Protein AF-L1J7L7-F1 (afdb_monomer)

Secondary structure (DSSP, 8-state):
-----EEEES-EEES-EEEESSSEEESSSEEEEES-EEES-EEEEE-SSEEESSSEEEEES-EEES-EES--

Foldseek 3Di:
DPQDEAEAEAEEQEQAEEQEQQAEEAQEGHYEYELYEFELGQHQAYDQHYDYNYYDYYYYNYYYYNRDHNHD

Radius of gyration: 11.95 Å; Cα contacts (8 Å, |Δi|>4): 212; chains: 1; bounding box: 33×14×32 Å

Solvent-accessible surface area (backbone atoms only — not comparable to full-atom values): 3746 Å² total; per-residue (Å²): 131,82,84,77,62,47,77,46,67,67,43,79,45,61,67,30,73,34,62,47,7,8,66,39,66,35,69,51,59,41,39,38,36,34,49,23,38,38,32,47,9,31,6,49,46,40,37,12,33,55,31,79,66,43,63,47,80,49,78,41,79,55,48,79,44,76,47,39,42,72,54,120

Sequ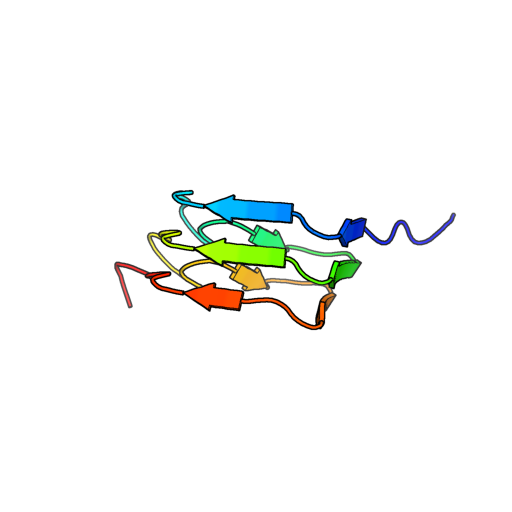ence (72 aa):
MKDGRALFVRCNFTDNTASSGGAVYSRGGEAHFQSCRFERNTAQLNGGAVTLNGGQLSFRSCVFSGNVAINK

Organism: Guillardia theta (strain CCMP2712) (NCBI:txid905079)

Mean predicted aligned error: 3.88 Å

pLDDT: mean 92.52, std 11.84, range [40.44, 98.75]

Structure (mmCIF, N/CA/C/O backbone):
data_AF-L1J7L7-F1
#
_entry.id   AF-L1J7L7-F1
#
loop_
_atom_site.group_PDB
_atom_site.id
_atom_site.type_symbol
_atom_site.label_atom_id
_atom_site.label_alt_id
_atom_site.label_comp_id
_atom_site.label_asym_id
_atom_site.label_entity_id
_atom_site.label_seq_id
_atom_site.pdbx_PDB_ins_code
_atom_site.Cartn_x
_atom_site.Cartn_y
_atom_site.Cartn_z
_atom_site.occupancy
_atom_site.B_iso_or_equiv
_atom_site.auth_seq_id
_atom_site.auth_comp_id
_atom_site.auth_asym_id
_atom_site.auth_atom_id
_atom_site.pdbx_PDB_model_num
ATOM 1 N N . MET A 1 1 ? 23.148 -4.121 -14.211 1.00 40.44 1 MET A N 1
ATOM 2 C CA . MET A 1 1 ? 22.071 -4.865 -13.521 1.00 40.44 1 MET A CA 1
ATOM 3 C C . MET A 1 1 ? 20.805 -4.051 -13.711 1.00 40.44 1 MET A C 1
ATOM 5 O O . MET A 1 1 ? 20.889 -2.845 -13.562 1.00 40.44 1 MET A O 1
ATOM 9 N N . LYS A 1 2 ? 19.705 -4.644 -14.189 1.00 45.59 2 LYS A N 1
ATOM 10 C CA . LYS A 1 2 ? 18.468 -3.889 -14.444 1.00 45.59 2 LYS A CA 1
ATOM 11 C C . LYS A 1 2 ? 17.889 -3.460 -13.098 1.00 45.59 2 LYS A C 1
ATOM 13 O O . LYS A 1 2 ? 17.632 -4.337 -12.277 1.00 45.59 2 LYS A O 1
ATOM 18 N N . ASP A 1 3 ? 17.705 -2.161 -12.893 1.00 57.22 3 ASP A N 1
ATOM 19 C CA . ASP A 1 3 ? 16.936 -1.606 -11.780 1.00 57.22 3 ASP A CA 1
ATOM 20 C C . ASP A 1 3 ? 15.543 -2.248 -11.797 1.00 57.22 3 ASP A C 1
ATOM 22 O O . ASP A 1 3 ? 14.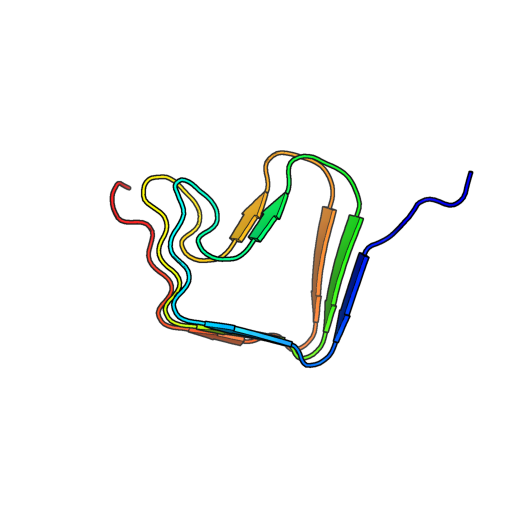696 -1.951 -12.642 1.00 57.22 3 ASP A O 1
ATOM 26 N N . GLY A 1 4 ? 15.355 -3.256 -10.946 1.00 61.53 4 GLY A N 1
ATOM 27 C CA . GLY A 1 4 ? 14.159 -4.085 -10.909 1.00 61.53 4 GLY A CA 1
ATOM 28 C C . GLY A 1 4 ? 13.004 -3.307 -10.302 1.00 61.53 4 GLY A C 1
ATOM 29 O O . GLY A 1 4 ? 12.725 -3.433 -9.115 1.00 61.53 4 GLY A O 1
ATOM 30 N N . ARG A 1 5 ? 12.343 -2.486 -11.112 1.00 81.56 5 ARG A N 1
ATOM 31 C CA . ARG A 1 5 ? 11.122 -1.785 -10.727 1.00 81.56 5 ARG A CA 1
ATOM 32 C C . ARG A 1 5 ? 9.964 -2.776 -10.616 1.00 81.56 5 ARG A C 1
ATOM 34 O O . ARG A 1 5 ? 9.636 -3.459 -11.587 1.00 81.56 5 ARG A O 1
ATOM 41 N N . ALA A 1 6 ? 9.294 -2.803 -9.468 1.00 90.88 6 ALA A N 1
ATOM 42 C CA . ALA A 1 6 ? 8.065 -3.572 -9.306 1.00 90.88 6 ALA A CA 1
ATOM 43 C C . ALA A 1 6 ? 6.879 -2.817 -9.931 1.00 90.88 6 ALA A C 1
ATOM 45 O O . ALA A 1 6 ? 6.716 -1.612 -9.728 1.00 90.88 6 ALA A O 1
ATOM 46 N N . LEU A 1 7 ? 6.040 -3.511 -10.700 1.00 94.62 7 LEU A N 1
ATOM 47 C CA . LEU A 1 7 ? 4.828 -2.951 -11.295 1.00 94.62 7 LEU A CA 1
ATOM 48 C C . LEU A 1 7 ? 3.625 -3.813 -10.914 1.00 94.62 7 LEU A C 1
ATOM 50 O O . LEU A 1 7 ? 3.571 -4.995 -11.240 1.00 94.62 7 LEU A O 1
ATOM 54 N N . PHE A 1 8 ? 2.642 -3.187 -10.277 1.00 96.81 8 PHE A N 1
ATOM 55 C CA . PHE A 1 8 ? 1.372 -3.792 -9.899 1.00 96.81 8 PHE A CA 1
ATOM 56 C C . PHE A 1 8 ? 0.254 -3.103 -10.678 1.00 96.81 8 PHE A C 1
ATOM 58 O O . PHE A 1 8 ? 0.110 -1.881 -10.608 1.00 96.81 8 PHE A O 1
ATOM 65 N N . VAL A 1 9 ? -0.535 -3.869 -11.431 1.00 98.00 9 VAL A N 1
ATOM 66 C CA . VAL A 1 9 ? -1.613 -3.334 -12.275 1.00 98.00 9 VAL A CA 1
ATOM 67 C C . VAL A 1 9 ? -2.915 -4.039 -11.944 1.00 98.00 9 VAL A C 1
ATOM 69 O O . VAL A 1 9 ? -2.977 -5.264 -12.012 1.00 98.00 9 VAL A O 1
ATOM 72 N N . ARG A 1 10 ? -3.967 -3.266 -11.647 1.00 98.06 10 ARG A N 1
ATOM 73 C CA . ARG A 1 10 ? -5.311 -3.791 -11.346 1.00 98.06 10 ARG A CA 1
ATOM 74 C C . ARG A 1 10 ? -5.320 -4.815 -10.200 1.00 98.06 10 ARG A C 1
ATOM 76 O O . ARG A 1 10 ? -6.079 -5.778 -10.225 1.00 98.06 10 ARG A O 1
ATOM 83 N N . CYS A 1 11 ? -4.485 -4.591 -9.185 1.00 98.06 11 CYS A N 1
ATOM 84 C CA . CYS A 1 11 ? -4.433 -5.411 -7.975 1.00 98.06 11 CYS A CA 1
ATOM 85 C C . CYS A 1 11 ? -5.348 -4.847 -6.881 1.00 98.06 11 CYS A C 1
ATOM 87 O O . CYS A 1 11 ? -5.550 -3.632 -6.794 1.00 98.06 11 CYS A O 1
ATOM 89 N N . ASN A 1 12 ? -5.853 -5.724 -6.014 1.00 97.75 12 ASN A N 1
ATOM 90 C CA . ASN A 1 12 ? -6.642 -5.339 -4.850 1.00 97.75 12 ASN A CA 1
ATOM 91 C C . ASN A 1 12 ? -5.909 -5.765 -3.571 1.00 97.75 12 ASN A C 1
ATOM 93 O O . ASN A 1 12 ? -5.650 -6.949 -3.375 1.00 97.75 12 ASN A O 1
ATOM 97 N N . PHE A 1 13 ? -5.558 -4.798 -2.731 1.00 98.25 13 PHE A N 1
ATOM 98 C CA . PHE A 1 13 ? -4.926 -4.996 -1.432 1.00 98.25 13 PHE A CA 1
ATOM 99 C C . PHE A 1 13 ? -5.960 -4.656 -0.363 1.00 98.25 13 PHE A C 1
ATOM 101 O O . PHE A 1 13 ? -6.159 -3.481 -0.039 1.00 98.25 13 PHE A O 1
ATOM 108 N N . THR A 1 14 ? -6.667 -5.664 0.144 1.00 98.25 14 THR A N 1
ATOM 109 C CA . THR A 1 14 ? -7.790 -5.447 1.061 1.00 98.25 14 THR A CA 1
ATOM 110 C C . THR A 1 14 ? -7.639 -6.184 2.370 1.00 98.25 14 THR A C 1
ATOM 112 O O . THR A 1 14 ? -7.165 -7.316 2.373 1.00 98.25 14 THR A O 1
ATOM 115 N N . ASP A 1 15 ? -8.086 -5.548 3.452 1.00 98.19 15 ASP A N 1
ATOM 116 C CA . ASP A 1 15 ? -8.197 -6.158 4.781 1.00 98.19 15 ASP A CA 1
ATOM 117 C C . ASP A 1 15 ? -6.858 -6.714 5.314 1.00 98.19 15 ASP A C 1
ATOM 119 O O . ASP A 1 15 ? -6.820 -7.669 6.089 1.00 98.19 15 ASP A O 1
ATOM 123 N N . ASN A 1 16 ? -5.734 -6.110 4.909 1.00 98.19 16 ASN A N 1
ATOM 124 C CA . ASN A 1 16 ? -4.412 -6.502 5.393 1.00 98.19 16 ASN A CA 1
ATOM 125 C C . ASN A 1 16 ? -4.085 -5.790 6.707 1.00 98.19 16 ASN A C 1
ATOM 127 O O . ASN A 1 16 ? -4.453 -4.632 6.908 1.00 98.19 16 ASN A O 1
ATOM 131 N N . THR A 1 17 ? -3.367 -6.477 7.597 1.00 97.69 17 THR A N 1
ATOM 132 C CA . THR A 1 17 ? -2.913 -5.919 8.874 1.00 97.69 17 THR A CA 1
ATOM 133 C C . THR A 1 17 ? -1.411 -6.105 9.033 1.00 97.69 17 THR A C 1
ATOM 135 O O . THR A 1 17 ? -0.903 -7.213 8.876 1.00 97.69 17 THR A O 1
ATOM 138 N N . ALA A 1 18 ? -0.700 -5.031 9.375 1.00 96.62 18 ALA A N 1
ATOM 139 C CA . ALA A 1 18 ? 0.744 -5.053 9.605 1.00 96.62 18 ALA A CA 1
ATOM 140 C C . ALA A 1 18 ? 1.158 -4.066 10.706 1.00 96.62 18 ALA A C 1
ATOM 142 O O . ALA A 1 18 ? 0.371 -3.231 11.150 1.00 96.62 18 ALA A O 1
ATOM 143 N N . SER A 1 19 ? 2.420 -4.107 11.141 1.00 95.75 19 SER A N 1
ATOM 144 C CA . SER A 1 19 ? 2.926 -3.099 12.083 1.00 95.75 19 SER A CA 1
ATOM 145 C C . SER A 1 19 ? 3.052 -1.713 11.438 1.00 95.75 19 SER A C 1
ATOM 147 O O . SER A 1 19 ? 2.686 -0.722 12.058 1.00 95.75 19 SER A O 1
ATOM 149 N N . SER A 1 20 ? 3.492 -1.630 10.180 1.00 95.00 20 SER A N 1
ATOM 150 C CA . SER A 1 20 ? 3.572 -0.388 9.393 1.00 95.00 20 SER A CA 1
ATOM 151 C C . SER A 1 20 ? 3.201 -0.680 7.950 1.00 95.00 20 SER A C 1
ATOM 153 O O . SER A 1 20 ? 3.658 -1.689 7.420 1.00 95.00 20 SER A O 1
ATOM 155 N N . GLY A 1 21 ? 2.436 0.206 7.307 1.00 94.12 21 GLY A N 1
ATOM 156 C CA . GLY A 1 21 ? 2.014 -0.008 5.926 1.00 94.12 21 GLY A CA 1
ATOM 157 C C . GLY A 1 21 ? 1.108 -1.227 5.825 1.00 94.12 21 GLY A C 1
ATOM 158 O O . GLY A 1 21 ? 1.561 -2.265 5.357 1.00 94.12 21 GLY A O 1
ATOM 159 N N . GLY A 1 22 ? -0.146 -1.106 6.280 1.00 96.94 22 GLY A N 1
ATOM 160 C CA . GLY A 1 22 ? -1.065 -2.242 6.442 1.00 96.94 22 GLY A CA 1
ATOM 161 C C . GLY A 1 22 ? -1.157 -3.172 5.229 1.00 96.94 22 GLY A C 1
ATOM 162 O O . GLY A 1 22 ?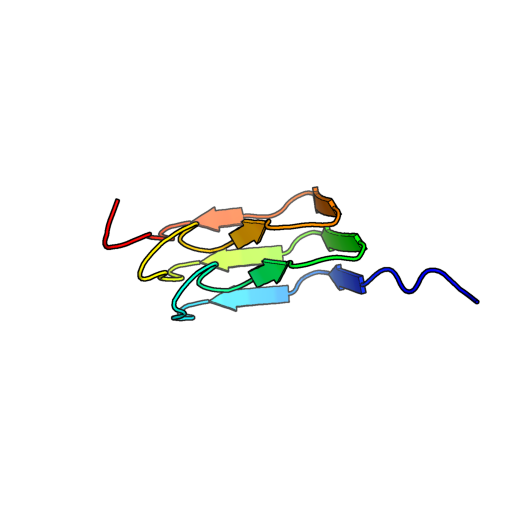 -1.376 -4.358 5.414 1.00 96.94 22 GLY A O 1
ATOM 163 N N . ALA A 1 23 ? -0.914 -2.658 4.020 1.00 97.75 23 ALA A N 1
ATOM 164 C CA . ALA A 1 23 ? -0.744 -3.421 2.785 1.00 97.75 23 ALA A CA 1
ATOM 165 C C . ALA A 1 23 ? 0.680 -3.365 2.198 1.00 97.75 23 ALA A C 1
ATOM 167 O O . ALA A 1 23 ? 1.199 -4.382 1.746 1.00 97.75 23 ALA A O 1
ATOM 168 N N . VAL A 1 24 ? 1.299 -2.181 2.128 1.00 96.81 24 VAL A N 1
ATOM 169 C CA . VAL A 1 24 ? 2.603 -1.989 1.474 1.00 96.81 24 VAL A CA 1
ATOM 170 C C . VAL A 1 24 ? 3.559 -1.277 2.406 1.00 96.81 24 VAL A C 1
ATOM 172 O O . VAL A 1 24 ? 3.309 -0.158 2.856 1.00 96.81 24 VAL A O 1
ATOM 175 N N . TYR A 1 25 ? 4.721 -1.889 2.595 1.00 94.94 25 TYR A N 1
ATOM 176 C CA . TYR A 1 25 ? 5.836 -1.274 3.283 1.00 94.94 25 TYR A CA 1
ATOM 177 C C . TYR A 1 25 ? 7.083 -1.297 2.402 1.00 94.94 25 TYR A C 1
ATOM 179 O O . TYR A 1 25 ? 7.629 -2.357 2.106 1.00 94.94 25 TYR A O 1
ATOM 187 N N . SER A 1 26 ? 7.535 -0.114 1.984 1.00 91.81 26 SER A N 1
ATOM 188 C CA . SER A 1 26 ? 8.753 0.040 1.185 1.00 91.81 26 SER A CA 1
ATOM 189 C C . SER A 1 26 ? 9.911 0.518 2.052 1.00 91.81 26 SER A C 1
ATOM 191 O O . SER A 1 26 ? 9.808 1.565 2.689 1.00 91.81 26 SER A O 1
ATOM 193 N N . ARG A 1 27 ? 11.018 -0.234 2.053 1.00 91.44 27 ARG A N 1
ATOM 194 C CA . ARG A 1 27 ? 12.305 0.140 2.681 1.00 91.44 27 ARG A CA 1
ATOM 195 C C . ARG A 1 27 ? 13.377 0.570 1.669 1.00 91.44 27 ARG A C 1
ATOM 197 O O . ARG A 1 27 ? 14.476 0.937 2.064 1.00 91.44 27 ARG A O 1
ATOM 204 N N . GLY A 1 28 ? 13.085 0.490 0.373 1.00 87.25 28 GLY A N 1
ATOM 205 C CA . GLY A 1 28 ? 14.027 0.758 -0.711 1.00 87.25 28 GLY A CA 1
ATOM 206 C C . GLY A 1 28 ? 13.495 0.258 -2.055 1.00 87.25 28 GLY A C 1
ATOM 207 O O . GLY A 1 28 ? 12.532 -0.504 -2.095 1.00 87.25 28 GLY A O 1
ATOM 208 N N . GLY A 1 29 ? 14.136 0.677 -3.148 1.00 88.06 29 GLY A N 1
ATOM 209 C CA . GLY A 1 29 ? 13.727 0.324 -4.512 1.00 88.06 29 GLY A CA 1
ATOM 210 C C . GLY A 1 29 ? 12.571 1.171 -5.052 1.00 88.06 29 GLY A C 1
ATOM 211 O O . GLY A 1 29 ? 12.134 2.136 -4.426 1.00 88.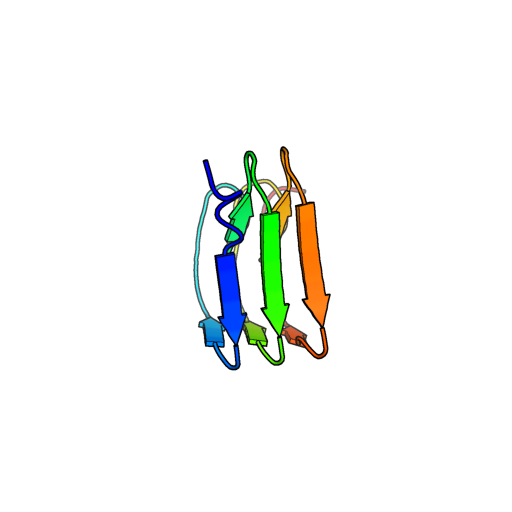06 29 GLY A O 1
ATOM 212 N N . GLU A 1 30 ? 12.099 0.821 -6.245 1.00 92.69 30 GLU A N 1
ATOM 213 C CA . GLU A 1 30 ? 11.049 1.552 -6.954 1.00 92.69 30 GLU A CA 1
ATOM 214 C C . GLU A 1 30 ? 9.857 0.631 -7.232 1.00 92.69 30 GLU A C 1
ATOM 216 O O . GLU A 1 30 ? 10.013 -0.443 -7.822 1.00 92.69 30 GLU A O 1
ATOM 221 N N . ALA A 1 31 ? 8.656 1.053 -6.831 1.00 94.62 31 ALA A N 1
ATOM 222 C CA . ALA A 1 31 ? 7.428 0.328 -7.139 1.00 94.62 31 ALA A CA 1
ATOM 223 C C . ALA A 1 31 ? 6.317 1.250 -7.649 1.00 94.62 31 ALA A C 1
ATOM 225 O O . ALA A 1 31 ? 6.107 2.363 -7.164 1.00 94.62 31 ALA A O 1
ATOM 226 N N . HIS A 1 32 ? 5.585 0.758 -8.646 1.00 96.50 32 HIS A N 1
ATOM 227 C CA . HIS A 1 32 ? 4.499 1.474 -9.303 1.00 96.50 32 HIS A CA 1
ATOM 228 C C . HIS A 1 32 ? 3.210 0.688 -9.202 1.00 96.50 32 HIS A C 1
ATOM 230 O O . HIS A 1 32 ? 3.166 -0.498 -9.517 1.00 96.50 32 HIS A O 1
ATOM 236 N N . PHE A 1 33 ? 2.149 1.381 -8.823 1.00 98.06 33 PHE A N 1
ATOM 237 C CA . PHE A 1 33 ? 0.810 0.832 -8.713 1.00 98.06 33 PHE A CA 1
ATOM 238 C C . PHE A 1 33 ? -0.097 1.569 -9.688 1.00 98.06 33 PHE A C 1
ATOM 240 O O . PHE A 1 33 ? -0.194 2.797 -9.641 1.00 98.06 33 PHE A O 1
ATOM 247 N N . GLN A 1 34 ? -0.765 0.831 -10.569 1.00 98.56 34 GLN A N 1
ATOM 248 C CA . GLN A 1 34 ? -1.676 1.388 -11.559 1.00 98.56 34 GLN A CA 1
ATOM 249 C C . GLN A 1 34 ? -3.049 0.732 -11.464 1.00 98.56 34 GLN A C 1
ATOM 251 O O . GLN A 1 34 ? -3.180 -0.484 -11.590 1.00 98.56 34 GLN A O 1
ATOM 256 N N . SER A 1 35 ? -4.090 1.549 -11.303 1.00 98.56 35 SER A N 1
ATOM 257 C CA . SER A 1 35 ? -5.475 1.074 -11.208 1.00 98.56 35 SER A CA 1
ATOM 258 C C . SER A 1 35 ? -5.682 0.059 -10.078 1.00 98.56 35 SER A C 1
ATOM 260 O O . SER A 1 35 ? -6.497 -0.851 -10.205 1.00 98.56 35 SER A O 1
ATOM 262 N N . CYS A 1 36 ? -4.920 0.193 -8.990 1.00 98.75 36 CYS A N 1
ATOM 263 C CA . CYS A 1 36 ? -5.006 -0.684 -7.827 1.00 98.75 36 CYS A CA 1
ATOM 264 C C . CYS A 1 36 ? -5.952 -0.118 -6.766 1.00 98.75 36 CYS A C 1
ATOM 266 O O . CYS A 1 36 ? -6.247 1.077 -6.726 1.00 98.75 36 CYS A O 1
ATOM 268 N N . ARG A 1 37 ? -6.396 -0.979 -5.862 1.00 98.69 37 ARG A N 1
ATOM 269 C CA . ARG A 1 37 ? -7.227 -0.607 -4.718 1.00 98.69 37 ARG A CA 1
ATOM 270 C C . ARG A 1 37 ? -6.528 -1.027 -3.432 1.00 98.69 37 ARG A C 1
ATOM 272 O O . ARG A 1 37 ? -5.985 -2.123 -3.360 1.00 98.69 37 ARG A O 1
ATOM 279 N N . PHE A 1 38 ? -6.531 -0.145 -2.444 1.00 98.75 38 PHE A N 1
ATOM 280 C CA . PHE A 1 38 ? -6.042 -0.384 -1.094 1.00 98.75 38 PHE A CA 1
ATOM 281 C C . PHE A 1 38 ? -7.192 -0.087 -0.141 1.00 98.75 38 PHE A C 1
ATOM 283 O O . PHE A 1 38 ? -7.507 1.086 0.086 1.00 98.75 38 PHE A O 1
ATOM 290 N N . GLU A 1 39 ? -7.858 -1.118 0.371 1.00 98.69 39 GLU A N 1
ATOM 291 C CA . GLU A 1 39 ? -9.094 -0.938 1.138 1.00 98.69 39 GLU A CA 1
ATOM 292 C C . GLU A 1 39 ? -9.063 -1.638 2.489 1.00 98.69 39 GLU A C 1
ATOM 294 O O . GLU A 1 39 ? -8.650 -2.787 2.582 1.00 98.69 39 GLU A O 1
ATOM 299 N N . ARG A 1 40 ? -9.537 -0.960 3.539 1.00 98.44 40 ARG A N 1
ATOM 300 C CA . ARG A 1 40 ? -9.666 -1.539 4.890 1.00 98.44 40 ARG A CA 1
ATOM 301 C C . ARG A 1 40 ? -8.372 -2.152 5.440 1.00 98.44 40 ARG A C 1
ATOM 303 O O . ARG A 1 40 ? -8.405 -3.078 6.242 1.00 98.44 40 ARG A O 1
ATOM 310 N N . ASN A 1 41 ? -7.219 -1.635 5.022 1.00 98.56 41 ASN A N 1
ATOM 311 C CA . ASN A 1 41 ? -5.937 -2.069 5.561 1.00 98.56 41 ASN A CA 1
ATOM 312 C C . ASN A 1 41 ? -5.631 -1.337 6.867 1.00 98.56 41 ASN A C 1
ATOM 314 O O . ASN A 1 41 ? -5.950 -0.155 7.023 1.00 98.56 41 ASN A O 1
ATOM 318 N N . THR A 1 42 ? -4.983 -2.039 7.788 1.00 98.31 42 THR A N 1
ATOM 319 C CA . THR A 1 42 ? -4.724 -1.558 9.139 1.00 98.31 42 THR A CA 1
ATOM 320 C C . THR A 1 42 ? -3.238 -1.646 9.474 1.00 98.31 42 THR A C 1
ATOM 322 O O . THR A 1 42 ? -2.608 -2.689 9.310 1.00 98.31 42 THR A O 1
ATOM 325 N N . ALA A 1 43 ? -2.663 -0.555 9.974 1.00 97.75 43 ALA A N 1
ATOM 326 C CA . ALA A 1 43 ? -1.308 -0.526 10.512 1.00 97.75 43 ALA A CA 1
ATOM 327 C C . ALA A 1 43 ? -1.323 -0.235 12.017 1.00 97.75 43 ALA A C 1
ATOM 329 O O . ALA A 1 43 ? -2.094 0.605 12.476 1.00 97.75 43 ALA A O 1
ATOM 330 N N . GLN A 1 44 ? -0.452 -0.880 12.793 1.00 96.31 44 GLN A N 1
ATOM 331 C CA . GLN A 1 44 ? -0.331 -0.570 14.224 1.00 96.31 44 GLN A CA 1
ATOM 332 C C . GLN A 1 44 ? 0.320 0.796 14.462 1.00 96.31 44 GLN A C 1
ATOM 334 O O . GLN A 1 44 ? -0.119 1.524 15.343 1.00 96.31 44 GLN A O 1
ATOM 339 N N . LEU A 1 45 ? 1.346 1.134 13.678 1.00 93.12 45 LEU A N 1
ATOM 340 C CA . LEU A 1 45 ? 2.180 2.321 13.860 1.00 93.12 45 LEU A CA 1
ATOM 341 C C . LEU A 1 45 ? 1.888 3.372 12.785 1.00 93.12 45 LEU A C 1
ATOM 343 O O . LEU A 1 45 ? 1.205 4.354 13.039 1.00 93.12 45 LEU A O 1
ATOM 347 N N . ASN A 1 46 ? 2.379 3.164 11.559 1.00 91.62 46 ASN A N 1
ATOM 348 C CA . ASN A 1 46 ? 2.366 4.189 10.515 1.00 91.62 46 ASN A CA 1
ATOM 349 C C . ASN A 1 46 ? 1.684 3.717 9.236 1.00 91.62 46 ASN A C 1
ATOM 351 O O . ASN A 1 46 ? 1.773 2.5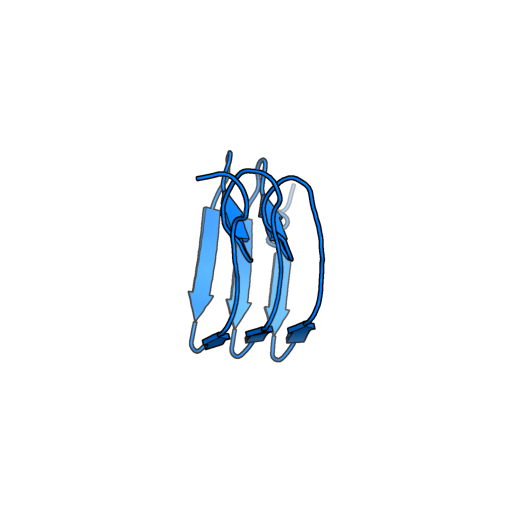46 8.867 1.00 91.62 46 ASN A O 1
ATOM 355 N N . GLY A 1 47 ? 1.051 4.671 8.542 1.00 90.81 47 GLY A N 1
ATOM 356 C CA . GLY A 1 47 ? 0.528 4.513 7.186 1.00 90.81 47 GLY A CA 1
ATOM 357 C C . GLY A 1 47 ? -0.447 3.346 7.045 1.00 90.81 47 GLY A C 1
ATOM 358 O O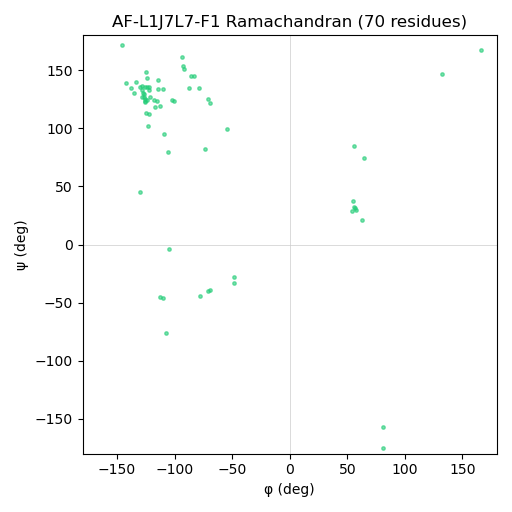 . GLY A 1 47 ? -0.057 2.259 6.629 1.00 90.81 47 GLY A O 1
ATOM 359 N N . GLY A 1 48 ? -1.727 3.587 7.355 1.00 95.69 48 GLY A N 1
ATOM 360 C CA . GLY A 1 48 ? -2.758 2.545 7.464 1.00 95.69 48 GLY A CA 1
ATOM 361 C C . GLY A 1 48 ? -2.817 1.544 6.307 1.00 95.69 48 GLY A C 1
ATOM 362 O O . GLY A 1 48 ? -3.047 0.368 6.538 1.00 95.69 48 GLY A O 1
ATOM 363 N N . ALA A 1 49 ? -2.515 1.970 5.077 1.00 97.69 49 ALA A N 1
ATOM 364 C CA . ALA A 1 49 ? -2.265 1.059 3.955 1.00 97.69 49 ALA A CA 1
ATOM 365 C C . ALA A 1 49 ? -0.808 1.035 3.509 1.00 97.69 49 ALA A C 1
ATOM 367 O O . ALA A 1 49 ? -0.263 -0.034 3.260 1.00 97.69 49 ALA A O 1
ATOM 368 N N . VAL A 1 50 ? -0.182 2.199 3.358 1.00 97.38 50 VAL A N 1
ATOM 369 C CA . VAL A 1 50 ? 1.144 2.305 2.750 1.00 97.38 50 VAL A CA 1
ATOM 370 C C . VAL A 1 50 ? 2.057 3.092 3.663 1.00 97.38 50 VAL A C 1
AT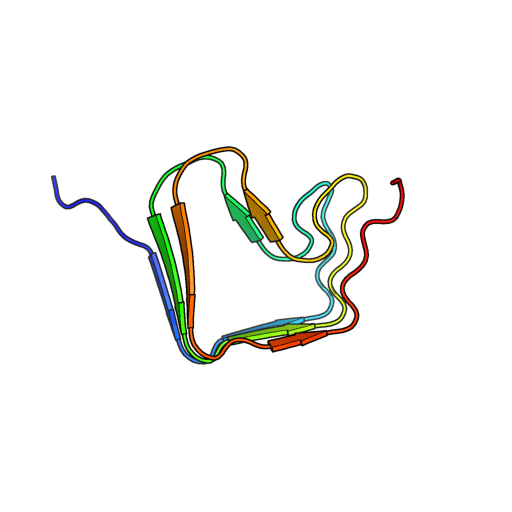OM 372 O O . VAL A 1 50 ? 1.694 4.176 4.114 1.00 97.38 50 VAL A O 1
ATOM 375 N N . THR A 1 51 ? 3.256 2.567 3.883 1.00 96.00 51 THR A N 1
ATOM 376 C CA . THR A 1 51 ? 4.360 3.300 4.500 1.00 96.00 51 THR A CA 1
ATOM 377 C C . THR A 1 51 ? 5.584 3.247 3.598 1.00 96.00 51 THR A C 1
ATOM 379 O O . THR A 1 51 ? 5.954 2.188 3.087 1.00 96.00 51 THR A O 1
ATOM 382 N N . LEU A 1 52 ? 6.234 4.399 3.440 1.00 94.50 52 LEU A N 1
ATOM 383 C CA . LEU A 1 52 ? 7.497 4.546 2.731 1.00 94.50 52 LEU A CA 1
ATOM 384 C C . LEU A 1 52 ? 8.595 4.927 3.729 1.00 94.50 52 LEU A C 1
ATOM 386 O O . LEU A 1 52 ? 8.515 5.971 4.365 1.00 94.50 52 LEU A O 1
ATOM 390 N N . ASN A 1 53 ? 9.614 4.083 3.852 1.00 92.75 53 ASN A N 1
ATOM 391 C CA . ASN A 1 53 ? 10.814 4.309 4.658 1.00 92.75 53 ASN A CA 1
ATOM 392 C C . ASN A 1 53 ? 12.071 4.038 3.808 1.00 92.75 53 ASN A C 1
ATOM 394 O O . ASN A 1 53 ? 12.965 3.298 4.208 1.00 92.75 53 ASN A O 1
ATOM 398 N N . GLY A 1 54 ? 12.069 4.560 2.578 1.00 90.06 54 GLY A N 1
ATOM 399 C CA . GLY A 1 54 ? 13.148 4.413 1.601 1.00 90.06 54 GLY A CA 1
ATOM 400 C C . GLY A 1 54 ? 12.656 4.014 0.206 1.00 90.06 54 GLY A C 1
ATOM 401 O O . GLY A 1 54 ? 11.690 3.261 0.065 1.00 90.06 54 GLY A O 1
ATOM 402 N N . GLY A 1 55 ? 13.348 4.497 -0.829 1.00 89.94 55 GLY A N 1
ATOM 403 C CA . GLY A 1 55 ? 12.984 4.261 -2.230 1.00 89.94 55 GLY A CA 1
ATOM 404 C C . GLY A 1 55 ? 11.877 5.188 -2.740 1.00 89.94 55 GLY A C 1
ATOM 405 O O . GLY A 1 55 ? 11.667 6.273 -2.196 1.00 89.94 55 GLY A O 1
ATOM 406 N N . GLN A 1 56 ? 11.165 4.760 -3.785 1.00 93.44 56 GLN A N 1
ATOM 407 C CA . GLN A 1 56 ? 10.097 5.531 -4.420 1.00 93.44 56 GLN A CA 1
ATOM 408 C C . GLN A 1 56 ? 8.866 4.667 -4.702 1.00 93.44 56 GLN A C 1
ATOM 410 O O . GLN A 1 56 ? 8.951 3.603 -5.315 1.00 93.44 56 GLN A O 1
ATOM 415 N N . LEU A 1 57 ? 7.699 5.170 -4.300 1.00 95.25 57 LEU A N 1
ATOM 416 C CA . LEU A 1 57 ? 6.405 4.597 -4.657 1.00 95.25 57 LEU A CA 1
ATOM 417 C C . LEU A 1 57 ? 5.635 5.580 -5.531 1.00 95.25 57 LEU A C 1
ATOM 419 O O . LEU A 1 57 ? 5.545 6.762 -5.207 1.00 95.25 57 LEU A O 1
ATOM 423 N N . SER A 1 58 ? 5.059 5.087 -6.620 1.00 96.81 58 SER A N 1
ATOM 424 C CA . SER A 1 58 ? 4.187 5.867 -7.499 1.00 96.81 58 SER A CA 1
ATOM 425 C C . SER A 1 58 ? 2.831 5.192 -7.633 1.00 96.81 58 SER A C 1
ATOM 427 O O . SER A 1 58 ? 2.741 3.982 -7.834 1.00 96.81 58 SER A O 1
ATOM 429 N N . PHE A 1 59 ? 1.766 5.985 -7.552 1.00 97.81 59 PHE A N 1
ATOM 430 C CA . PHE A 1 59 ? 0.389 5.506 -7.617 1.00 97.81 59 PHE A CA 1
ATOM 431 C C . PHE A 1 59 ? -0.359 6.259 -8.712 1.00 97.81 59 PHE A C 1
ATOM 433 O O . PHE A 1 59 ? -0.441 7.485 -8.683 1.00 97.81 59 PHE A O 1
ATOM 440 N N . ARG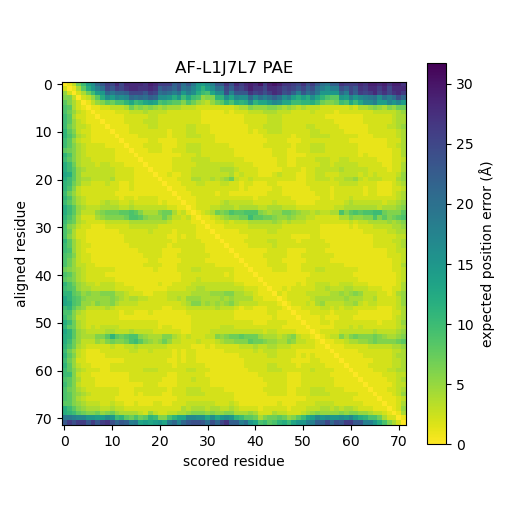 A 1 60 ? -0.926 5.532 -9.675 1.00 98.38 60 ARG A N 1
ATOM 441 C CA . ARG A 1 60 ? -1.715 6.096 -10.772 1.00 98.38 60 ARG A CA 1
ATOM 442 C C . ARG A 1 60 ? -3.096 5.465 -10.800 1.00 98.38 60 ARG A C 1
ATOM 444 O O . ARG A 1 60 ? -3.222 4.252 -10.931 1.00 98.38 60 ARG A O 1
ATOM 451 N N . SER A 1 61 ? -4.134 6.297 -10.735 1.00 98.38 61 SER A N 1
ATOM 452 C CA . SER A 1 61 ? -5.533 5.843 -10.774 1.00 98.38 61 SER A CA 1
ATOM 453 C C . SER A 1 61 ? -5.863 4.804 -9.692 1.00 98.38 61 SER A C 1
ATOM 455 O O . SER A 1 61 ? -6.668 3.908 -9.925 1.00 98.38 61 SER A O 1
ATOM 457 N N . CYS A 1 62 ? -5.215 4.898 -8.528 1.00 98.50 62 CYS A N 1
ATOM 458 C CA . CYS A 1 62 ? -5.450 3.995 -7.407 1.00 98.50 62 CYS A CA 1
ATOM 459 C C . CYS A 1 62 ? -6.504 4.555 -6.448 1.00 98.50 62 CYS A C 1
ATOM 461 O O . CYS A 1 62 ? -6.651 5.770 -6.320 1.00 98.50 62 CYS A O 1
ATOM 463 N N . VAL A 1 63 ? -7.191 3.665 -5.737 1.00 98.38 63 VAL A N 1
ATOM 464 C CA . VAL A 1 63 ? -8.144 4.018 -4.675 1.00 98.38 63 VAL A CA 1
ATOM 465 C C . VAL A 1 63 ? -7.563 3.625 -3.324 1.00 98.38 63 VAL A C 1
ATOM 467 O O . VAL A 1 63 ? -7.083 2.505 -3.165 1.00 98.38 63 VAL A O 1
ATOM 470 N N . PHE A 1 64 ? -7.655 4.527 -2.350 1.00 98.38 64 PHE A N 1
ATOM 471 C CA . PHE A 1 64 ? -7.331 4.269 -0.950 1.00 98.38 64 PHE A CA 1
ATOM 472 C C . PHE A 1 64 ? -8.566 4.567 -0.106 1.00 98.38 64 PHE A C 1
ATOM 474 O O . PHE A 1 64 ? -8.973 5.722 -0.020 1.00 98.38 64 PHE A O 1
ATOM 481 N N . SER A 1 65 ? -9.174 3.547 0.502 1.00 98.50 65 SER A N 1
ATOM 482 C CA . SER A 1 65 ? -10.424 3.713 1.254 1.00 98.50 65 SER A CA 1
ATOM 483 C C . SER A 1 65 ? -10.423 2.927 2.562 1.00 98.50 65 SER A C 1
ATOM 485 O O . SER A 1 65 ? -10.029 1.767 2.597 1.00 98.50 65 SER A O 1
ATOM 487 N N . GLY A 1 66 ? -10.858 3.551 3.657 1.00 97.88 66 GLY A N 1
ATOM 488 C CA . GLY A 1 66 ? -11.011 2.876 4.951 1.00 97.88 66 GLY A CA 1
ATOM 489 C C . GLY A 1 66 ? -9.717 2.329 5.566 1.00 97.88 66 GLY A C 1
ATOM 490 O O . GLY A 1 66 ? -9.789 1.422 6.382 1.00 97.88 66 GLY A O 1
ATOM 491 N N . ASN A 1 67 ? -8.542 2.833 5.175 1.00 98.12 67 ASN A N 1
ATOM 492 C CA . ASN A 1 67 ? -7.271 2.371 5.736 1.00 98.12 67 ASN A CA 1
ATOM 493 C C . ASN A 1 67 ? -6.908 3.154 7.006 1.00 98.12 67 ASN A C 1
ATOM 495 O O . ASN A 1 67 ? -6.972 4.385 6.998 1.00 98.12 67 ASN A O 1
ATOM 499 N N . VAL A 1 68 ? -6.477 2.474 8.072 1.00 97.62 68 VAL A N 1
ATOM 500 C CA . VAL A 1 68 ? -6.317 3.071 9.412 1.00 97.62 68 VAL A CA 1
ATOM 501 C C . VAL A 1 68 ? -4.945 2.758 10.009 1.00 97.62 68 VAL A C 1
ATOM 503 O O . VAL A 1 68 ? -4.481 1.628 9.947 1.00 97.62 68 VAL A O 1
ATOM 506 N N . ALA A 1 69 ? -4.285 3.759 10.598 1.00 96.50 69 ALA A N 1
ATOM 507 C CA . ALA A 1 69 ? -3.176 3.541 11.529 1.00 96.50 69 ALA A CA 1
ATOM 508 C C . ALA A 1 69 ? -3.723 3.699 12.954 1.00 96.50 69 ALA A C 1
ATOM 510 O O . ALA A 1 69 ? -4.342 4.729 13.229 1.00 96.50 69 ALA A O 1
ATOM 511 N N . ILE A 1 70 ? -3.564 2.681 13.803 1.00 92.56 70 ILE A N 1
ATOM 512 C CA . ILE A 1 70 ? -4.252 2.609 15.101 1.00 92.56 70 ILE A CA 1
ATOM 513 C C . ILE A 1 70 ? -3.587 3.513 16.149 1.00 92.56 70 ILE A C 1
ATOM 515 O O . ILE A 1 70 ? -4.298 4.232 16.843 1.00 92.56 70 ILE A O 1
ATOM 519 N N . ASN A 1 71 ? -2.255 3.526 16.248 1.00 78.06 71 ASN A N 1
ATOM 520 C CA . ASN A 1 71 ? -1.540 4.327 17.248 1.00 78.06 71 ASN A CA 1
ATOM 521 C C . ASN A 1 71 ? -0.869 5.545 16.601 1.00 78.06 71 ASN A C 1
ATOM 523 O O . ASN A 1 71 ? 0.331 5.511 16.327 1.00 78.06 71 ASN A O 1
ATOM 527 N N . LYS A 1 72 ? -1.653 6.594 16.333 1.00 56.47 72 LYS A N 1
ATOM 528 C CA . LYS A 1 72 ? -1.130 7.892 15.880 1.00 56.47 72 LYS A CA 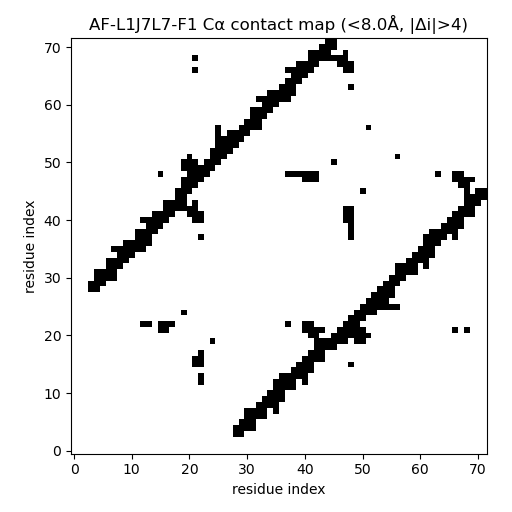1
ATOM 529 C C . LYS A 1 72 ? -0.606 8.739 17.030 1.00 56.47 72 LYS A C 1
ATOM 531 O O . LYS A 1 72 ? -1.281 8.763 18.081 1.00 56.47 72 LYS A O 1
#

InterPro domains:
  IPR003368 Polymorphic outer membrane protein repeat [PF02415] (11-26)
  IPR003368 Polymorphic outer membrane protein repeat [TIGR01376] (12-27)
  IPR011050 Pectin lyase fold/virulence factor [SSF51126] (7-69)